Protein AF-A0A4Q2V105-F1 (afdb_monomer_lite)

pLDDT: mean 88.41, std 9.51, range [54.97, 97.44]

InterPro domains:
  IPR060487 Spore killer, N-terminal domain [PF27653] (68-116)

Radius of gyration: 42.24 Å; chains: 1; bounding box: 83×32×121 Å

Foldseek 3Di:
DVVVVVVVVVVVVVVVVVVVVVVVVVVVVVVVVVVVVVVVVVVVVVVVVVVVVVVVVVVVCVVPPDDDPVRVVVCCCPVPVVPDDDDPCVPPPPDDDPCPPPDDDPDDDPPPVVDPD

Organism: NCBI:txid451672

Secondary structure (DSSP, 8-state):
-HHHHHHHHHHHHHHHHHHHHHHHHHHHHHHHHHHHHHHHHHHHHHHHHHHHHHHHHHHHHHHTPPPPHHHHHHHIIIIIITT-PPPPGGGS--S----TT----SSPPP-GGG---

Sequence (117 aa):
MSDHLREIERLQRENEELRREKEEAKAREEAERREKEEAKAREEAERREKEEAKAREEAERRKNQRTTLEEYLYNCHFHLYKKLALADKSKSSTGFTKVEGKYYPKWLRPWTSFTNT

Structure (mmCIF, N/CA/C/O backbone):
data_AF-A0A4Q2V105-F1
#
_entry.id   AF-A0A4Q2V105-F1
#
loop_
_atom_site.group_PDB
_atom_site.id
_atom_site.type_symbol
_atom_site.label_atom_id
_atom_site.label_alt_id
_atom_site.label_comp_id
_atom_site.label_asym_id
_atom_site.label_entity_id
_atom_site.label_seq_id
_atom_site.pdbx_PDB_ins_code
_atom_site.Cartn_x
_atom_site.Cartn_y
_atom_site.Cartn_z
_atom_site.occupancy
_atom_site.B_iso_or_equiv
_atom_site.auth_seq_id
_atom_site.auth_comp_id
_atom_site.auth_asym_id
_atom_site.auth_atom_id
_atom_site.pdbx_PDB_model_num
ATOM 1 N N . MET A 1 1 ? -32.489 5.633 70.733 1.00 58.81 1 MET A N 1
ATOM 2 C CA . MET A 1 1 ? -31.112 5.959 70.286 1.00 58.81 1 MET A CA 1
ATOM 3 C C . MET A 1 1 ? -30.410 4.763 69.645 1.00 58.81 1 MET A C 1
ATOM 5 O O . MET A 1 1 ? -29.865 4.941 68.568 1.00 58.81 1 MET A O 1
ATOM 9 N N . SER A 1 2 ? -30.479 3.554 70.220 1.00 77.06 2 SER A N 1
ATOM 10 C CA . SER A 1 2 ? -29.832 2.359 69.642 1.00 77.06 2 SER A CA 1
ATOM 11 C C . SER A 1 2 ? -30.388 1.883 68.291 1.00 77.06 2 SER A C 1
ATOM 13 O O . SER A 1 2 ? -29.612 1.400 67.475 1.00 77.06 2 SER A O 1
ATOM 15 N N . ASP A 1 3 ? -31.686 2.041 68.011 1.00 83.50 3 ASP A N 1
ATOM 16 C CA . ASP A 1 3 ? -32.271 1.532 66.755 1.00 83.50 3 ASP A CA 1
ATOM 17 C C . ASP A 1 3 ? -31.876 2.359 65.524 1.00 83.50 3 ASP A C 1
ATOM 19 O O . ASP A 1 3 ? -31.621 1.804 64.460 1.00 83.50 3 ASP A O 1
ATOM 23 N N . HIS A 1 4 ? -31.714 3.676 65.676 1.00 84.75 4 HIS A N 1
ATOM 24 C CA . HIS A 1 4 ? -31.253 4.541 64.586 1.00 84.75 4 HIS A CA 1
ATOM 25 C C . HIS A 1 4 ? -29.801 4.264 64.188 1.00 84.75 4 HIS A C 1
ATOM 27 O O . HIS A 1 4 ? -29.469 4.347 63.012 1.00 84.75 4 HIS A O 1
ATOM 33 N N . LEU A 1 5 ? -28.942 3.891 65.143 1.00 88.62 5 LEU A N 1
ATOM 34 C CA . LEU A 1 5 ? -27.562 3.501 64.846 1.00 88.62 5 LEU A CA 1
ATOM 35 C C . LEU A 1 5 ? -27.502 2.192 64.046 1.00 88.62 5 LEU A C 1
ATOM 37 O O . LEU A 1 5 ? -26.725 2.101 63.101 1.00 88.62 5 LEU A O 1
ATOM 41 N N . ARG A 1 6 ? -28.362 1.214 64.367 1.00 88.69 6 ARG A N 1
ATOM 42 C CA . ARG A 1 6 ? -28.471 -0.037 63.595 1.00 88.69 6 ARG A CA 1
ATOM 43 C C . ARG A 1 6 ? -28.999 0.201 62.183 1.00 88.69 6 ARG A C 1
ATOM 45 O O . ARG A 1 6 ? -28.521 -0.423 61.243 1.00 88.69 6 ARG A O 1
ATOM 52 N N . GLU A 1 7 ? -29.958 1.112 62.033 1.00 91.06 7 GLU A N 1
ATOM 53 C CA . GLU A 1 7 ? -30.496 1.477 60.721 1.00 91.06 7 GLU A CA 1
ATOM 54 C C . GLU A 1 7 ? -29.436 2.158 59.844 1.00 91.06 7 GLU A C 1
ATOM 56 O O . GLU A 1 7 ? -29.297 1.822 58.671 1.00 91.06 7 GLU A O 1
ATOM 61 N N . ILE A 1 8 ? -28.633 3.060 60.420 1.00 92.62 8 ILE A N 1
ATOM 62 C CA . ILE A 1 8 ? -27.515 3.708 59.718 1.00 92.62 8 ILE A CA 1
ATOM 63 C C . ILE A 1 8 ? -26.480 2.670 59.270 1.00 92.62 8 ILE A C 1
ATOM 65 O O . ILE A 1 8 ? -26.051 2.704 58.119 1.00 92.62 8 ILE A O 1
ATOM 69 N N . GLU A 1 9 ? -26.114 1.724 60.137 1.00 91.81 9 GLU A N 1
ATOM 70 C CA . GLU A 1 9 ? -25.160 0.665 59.790 1.00 91.81 9 GLU A CA 1
ATOM 71 C C . GLU A 1 9 ? -25.696 -0.247 58.671 1.00 91.81 9 GLU A C 1
ATOM 73 O O . GLU A 1 9 ? -24.952 -0.607 57.756 1.00 91.81 9 GLU A O 1
ATOM 78 N N . ARG A 1 10 ? -27.000 -0.569 58.686 1.00 92.88 10 ARG A N 1
ATOM 79 C CA . ARG A 1 10 ? -27.647 -1.330 57.603 1.00 92.88 10 ARG A CA 1
ATOM 80 C C . ARG A 1 10 ? -27.569 -0.579 56.275 1.00 92.88 10 ARG A C 1
ATOM 82 O O . ARG A 1 10 ? -27.128 -1.148 55.281 1.00 92.88 10 ARG A O 1
ATOM 89 N N . LEU A 1 11 ? -27.939 0.702 56.275 1.00 94.12 11 LEU A N 1
ATOM 90 C CA . LEU A 1 11 ? -27.923 1.550 55.079 1.00 94.12 11 LEU A CA 1
ATOM 91 C C . LEU A 1 11 ? -26.508 1.770 54.527 1.00 94.12 11 LEU A C 1
ATOM 93 O O . LEU A 1 11 ? -26.340 1.920 53.315 1.00 94.12 11 LEU A O 1
ATOM 97 N N . GLN A 1 12 ? -25.490 1.790 55.392 1.00 93.69 12 GLN A N 1
ATOM 98 C CA . GLN A 1 12 ? -24.088 1.874 54.980 1.00 93.69 12 GLN A CA 1
ATOM 99 C C . GLN A 1 12 ? -23.625 0.601 54.270 1.00 93.69 12 GLN A C 1
ATOM 101 O O . GLN A 1 12 ? -23.010 0.708 53.209 1.00 93.69 12 GLN A O 1
ATOM 106 N N . ARG A 1 13 ? -23.962 -0.585 54.798 1.00 93.31 13 ARG A N 1
ATOM 107 C CA . ARG A 1 13 ? -23.638 -1.863 54.139 1.00 93.31 13 ARG A CA 1
ATOM 108 C C . ARG A 1 13 ? -24.331 -1.990 52.786 1.00 93.31 13 ARG A C 1
ATOM 110 O O . ARG A 1 13 ? -23.678 -2.311 51.802 1.00 93.31 13 ARG A O 1
ATOM 117 N N . GLU A 1 14 ? -25.612 -1.641 52.723 1.00 94.56 14 GLU A N 1
ATOM 118 C CA . GLU A 1 14 ? -26.396 -1.675 51.483 1.00 94.56 14 GLU A CA 1
ATOM 119 C C . GLU A 1 14 ? -25.842 -0.693 50.430 1.00 94.56 14 GLU A C 1
ATOM 121 O O . GLU A 1 14 ? -25.744 -1.022 49.249 1.00 94.56 14 GLU A O 1
ATOM 126 N N . ASN A 1 15 ? -25.383 0.496 50.848 1.00 95.00 15 ASN A N 1
ATOM 127 C CA . ASN A 1 15 ? -24.689 1.424 49.948 1.00 95.00 15 ASN A CA 1
ATOM 128 C C . ASN A 1 15 ? -23.349 0.879 49.448 1.00 95.00 15 ASN A C 1
ATOM 130 O O . ASN A 1 15 ? -22.993 1.112 48.294 1.00 95.00 15 ASN A O 1
ATOM 134 N N . GLU A 1 16 ? -22.580 0.207 50.304 1.00 95.44 16 GLU A N 1
ATOM 135 C CA . GLU A 1 16 ? -21.289 -0.358 49.916 1.00 95.44 16 GLU A CA 1
ATOM 136 C C . GLU A 1 16 ? -21.462 -1.511 48.919 1.00 95.44 16 GLU A C 1
ATOM 138 O O . GLU A 1 16 ? -20.763 -1.543 47.905 1.00 95.44 16 GLU A O 1
ATOM 143 N N . GLU A 1 17 ? -22.443 -2.389 49.138 1.00 94.75 17 GLU A N 1
ATOM 144 C CA . GLU A 1 17 ? -22.814 -3.454 48.198 1.00 94.75 17 GLU A CA 1
ATOM 145 C C . GLU A 1 17 ? -23.260 -2.878 46.849 1.00 94.75 17 GLU A C 1
ATOM 147 O O . GLU A 1 17 ? -22.685 -3.219 45.814 1.00 94.75 17 GLU A O 1
ATOM 152 N N . LEU A 1 18 ? -24.173 -1.900 46.851 1.00 95.44 18 LEU A N 1
ATOM 153 C CA . LEU A 1 18 ? -24.610 -1.208 45.631 1.00 95.44 18 LEU A CA 1
ATOM 154 C C . LEU A 1 18 ? -23.460 -0.518 44.886 1.00 95.44 18 LEU A C 1
ATOM 156 O O . LEU A 1 18 ? -23.479 -0.413 43.655 1.00 95.44 18 LEU A O 1
ATOM 160 N N . ARG A 1 19 ? -22.460 0.001 45.607 1.00 95.31 19 ARG A N 1
ATOM 161 C CA . ARG A 1 19 ? -21.269 0.598 44.988 1.00 95.31 19 ARG A CA 1
ATOM 162 C C . ARG A 1 19 ? -20.384 -0.457 44.341 1.00 95.31 19 ARG A C 1
ATOM 164 O O . ARG A 1 19 ? -19.951 -0.226 43.214 1.00 95.31 19 ARG A O 1
ATOM 171 N N . ARG A 1 20 ? -20.160 -1.594 45.005 1.00 95.12 20 ARG A N 1
ATOM 172 C CA . ARG A 1 20 ? -19.381 -2.707 44.445 1.00 95.12 20 ARG A CA 1
ATOM 173 C C . ARG A 1 20 ? -20.043 -3.279 43.198 1.00 95.12 20 ARG A C 1
ATOM 175 O O . ARG A 1 20 ? -19.378 -3.402 42.177 1.00 95.12 20 ARG A O 1
ATOM 182 N N . GLU A 1 21 ? -21.354 -3.510 43.228 1.00 95.31 21 GLU A N 1
ATOM 183 C CA . GLU A 1 21 ? -22.095 -3.985 42.051 1.00 95.31 21 GLU A CA 1
ATOM 184 C C . GLU A 1 21 ? -21.998 -3.005 40.874 1.00 95.31 21 GLU A C 1
ATOM 186 O O . GLU A 1 21 ? -21.779 -3.411 39.732 1.00 95.31 21 GLU A O 1
ATOM 191 N N . LYS A 1 22 ? -22.099 -1.694 41.136 1.00 95.75 22 LYS A N 1
ATOM 192 C CA . LYS A 1 22 ? -21.929 -0.668 40.095 1.00 95.75 22 LYS A CA 1
ATOM 193 C C . LYS A 1 22 ? -20.510 -0.617 39.537 1.00 95.75 22 LYS A C 1
ATOM 195 O O . LYS A 1 22 ? -20.350 -0.368 38.344 1.00 95.75 22 LYS A O 1
ATOM 200 N N . GLU A 1 23 ? -19.490 -0.790 40.372 1.00 95.94 23 GLU A N 1
ATOM 201 C CA . GLU A 1 23 ? -18.096 -0.832 39.922 1.00 95.94 23 GLU A CA 1
ATOM 202 C C . GLU A 1 23 ? -17.816 -2.086 39.091 1.00 95.94 23 GLU A C 1
ATOM 204 O O . GLU A 1 23 ? -17.232 -1.974 38.013 1.00 95.94 23 GLU A O 1
ATOM 209 N N . GLU A 1 24 ? -18.313 -3.252 39.508 1.00 95.50 24 GLU A N 1
ATOM 210 C CA . GLU A 1 24 ? -18.203 -4.488 38.729 1.00 95.50 24 GLU A CA 1
ATOM 211 C C . GLU A 1 24 ? -18.942 -4.398 37.391 1.00 95.50 24 GLU A C 1
ATOM 213 O O . GLU A 1 24 ? -18.401 -4.801 36.360 1.00 95.50 24 GLU A O 1
ATOM 218 N N . ALA A 1 25 ? -20.153 -3.833 37.375 1.00 95.50 25 ALA A N 1
ATOM 219 C CA . ALA A 1 25 ? -20.911 -3.631 36.143 1.00 95.50 25 ALA A CA 1
ATOM 220 C C . ALA A 1 25 ? -20.162 -2.714 35.162 1.00 95.50 25 ALA A C 1
ATOM 222 O O . ALA A 1 25 ? -20.035 -3.046 33.984 1.00 95.50 25 ALA A O 1
ATOM 223 N N . LYS A 1 26 ? -19.594 -1.604 35.653 1.00 96.31 26 LYS A N 1
ATOM 224 C CA . LYS A 1 26 ? -18.777 -0.695 34.834 1.00 96.31 26 LYS A CA 1
ATOM 225 C C . LYS A 1 26 ? -17.504 -1.357 34.322 1.00 96.31 26 LYS A C 1
ATOM 227 O O . LYS A 1 26 ? -17.153 -1.169 33.161 1.00 96.31 26 LYS A O 1
ATOM 232 N N . ALA A 1 27 ? -16.822 -2.137 35.159 1.00 96.06 27 ALA A N 1
ATOM 233 C CA . ALA A 1 27 ? -15.615 -2.852 34.757 1.00 96.06 27 ALA A CA 1
ATOM 234 C C . ALA A 1 27 ? -15.908 -3.876 33.649 1.00 96.06 27 ALA A C 1
ATOM 236 O O . ALA A 1 27 ? -15.136 -3.992 32.697 1.00 96.06 27 ALA A O 1
ATOM 237 N N . ARG A 1 28 ? -17.047 -4.579 33.733 1.00 95.69 28 ARG A N 1
ATOM 238 C CA . ARG A 1 28 ? -17.508 -5.503 32.685 1.00 95.69 28 ARG A CA 1
ATOM 239 C C . ARG A 1 28 ? -17.838 -4.775 31.383 1.00 95.69 28 ARG A C 1
ATOM 241 O O . ARG A 1 28 ? -17.384 -5.209 30.330 1.00 95.69 28 ARG A O 1
ATOM 248 N N . GLU A 1 29 ? -18.568 -3.664 31.454 1.00 96.69 29 GLU A N 1
ATOM 249 C CA . GLU A 1 29 ? -18.906 -2.857 30.274 1.00 96.69 29 GLU A CA 1
ATOM 250 C C . GLU A 1 29 ? -17.648 -2.298 29.590 1.00 96.69 29 GLU A C 1
ATOM 252 O O . GLU A 1 29 ? -17.526 -2.323 28.365 1.00 96.69 29 GLU A O 1
ATOM 257 N N . GLU A 1 30 ? -16.672 -1.830 30.372 1.00 96.56 30 GLU A N 1
ATOM 258 C CA . GLU A 1 30 ? -15.414 -1.327 29.825 1.00 96.56 30 GLU A CA 1
ATOM 259 C C . GLU A 1 30 ? -14.581 -2.442 29.181 1.00 96.56 30 GLU A C 1
ATOM 261 O O . GLU A 1 30 ? -14.017 -2.230 28.104 1.00 96.56 30 GLU A O 1
ATOM 266 N N . ALA A 1 31 ? -14.526 -3.627 29.795 1.00 95.94 31 ALA A N 1
ATOM 267 C CA . ALA A 1 31 ? -13.856 -4.788 29.217 1.00 95.94 31 ALA A CA 1
ATOM 268 C C . ALA A 1 31 ? -14.497 -5.202 27.883 1.00 95.94 31 ALA A C 1
ATOM 270 O O . ALA A 1 31 ? -13.787 -5.368 26.892 1.00 95.94 31 ALA A O 1
ATOM 271 N N . GLU A 1 32 ? -15.829 -5.271 27.824 1.00 96.81 32 GLU A N 1
ATOM 272 C CA . GLU A 1 32 ? -16.563 -5.597 26.596 1.00 96.81 32 GLU A CA 1
ATOM 273 C C . GLU A 1 32 ? -16.337 -4.542 25.502 1.00 96.81 32 GLU A C 1
ATOM 275 O O . GLU A 1 32 ? -16.161 -4.871 24.325 1.00 96.81 32 GLU A O 1
ATOM 280 N N . ARG A 1 33 ? -16.298 -3.255 25.872 1.00 96.81 33 ARG A N 1
ATOM 281 C CA . ARG A 1 33 ? -16.001 -2.177 24.921 1.00 96.81 33 ARG A CA 1
ATOM 282 C C . ARG A 1 33 ? -14.592 -2.310 24.348 1.00 96.81 33 ARG A C 1
ATOM 284 O O . ARG A 1 33 ? -14.432 -2.178 23.136 1.00 96.81 33 ARG A O 1
ATOM 291 N N . ARG A 1 34 ? -13.596 -2.596 25.191 1.00 96.25 34 ARG A N 1
ATOM 292 C CA . ARG A 1 34 ? -12.206 -2.805 24.755 1.00 96.25 34 ARG A CA 1
ATOM 293 C C . ARG A 1 34 ? -12.086 -4.004 23.819 1.00 96.25 34 ARG A C 1
ATOM 295 O O . ARG A 1 34 ? -11.436 -3.891 22.787 1.00 96.25 34 ARG A O 1
ATOM 302 N N . GLU A 1 35 ? -12.758 -5.110 24.129 1.00 96.75 35 GLU A N 1
ATOM 303 C CA . GLU A 1 35 ? -12.761 -6.300 23.273 1.00 96.75 35 GLU A CA 1
ATOM 304 C C . GLU A 1 35 ? -13.389 -6.008 21.900 1.00 96.75 35 GLU A C 1
ATOM 306 O O . GLU A 1 35 ? -12.833 -6.365 20.861 1.00 96.75 35 GLU A O 1
ATOM 311 N N . LYS A 1 36 ? -14.508 -5.270 21.870 1.00 97.19 36 LYS A N 1
ATOM 312 C CA . LYS A 1 36 ? -15.146 -4.828 20.620 1.00 97.19 36 LYS A CA 1
ATOM 313 C C . LYS A 1 36 ? -14.262 -3.887 19.803 1.00 97.19 36 LYS A C 1
ATOM 315 O O . LYS A 1 36 ? -14.248 -3.983 18.576 1.00 97.19 36 LYS A O 1
ATOM 320 N N . GLU A 1 37 ? -13.562 -2.960 20.450 1.00 97.06 37 GLU A N 1
ATOM 321 C CA . GLU A 1 37 ? -12.621 -2.061 19.775 1.00 97.06 37 GLU A CA 1
ATOM 322 C C . GLU A 1 37 ? -11.427 -2.827 19.201 1.00 97.06 37 GLU A C 1
ATOM 324 O O . GLU A 1 37 ? -11.063 -2.602 18.046 1.00 97.06 37 GLU A O 1
ATOM 329 N N . GLU A 1 38 ? -10.870 -3.780 19.949 1.00 96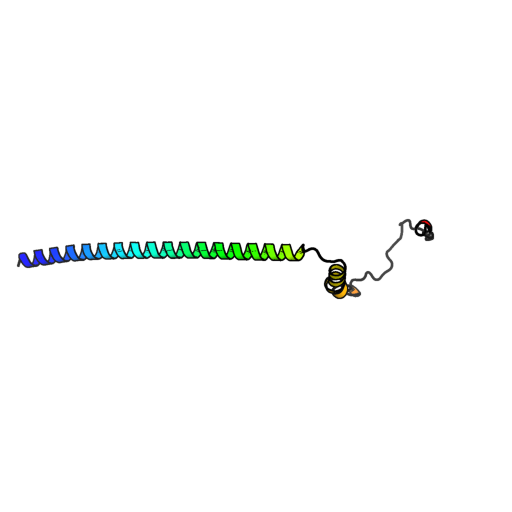.81 38 GLU A N 1
ATOM 330 C CA . GLU A 1 38 ? -9.768 -4.615 19.473 1.00 96.81 38 GLU A CA 1
ATOM 331 C C . GLU A 1 38 ? -10.195 -5.496 18.290 1.00 96.81 38 GLU A C 1
ATOM 333 O O . GLU A 1 38 ? -9.482 -5.573 17.287 1.00 96.81 38 GLU A O 1
ATOM 338 N N . ALA A 1 39 ? -11.380 -6.108 18.360 1.00 97.19 39 ALA A N 1
ATOM 339 C CA . ALA A 1 39 ? -11.931 -6.901 17.264 1.00 97.19 39 ALA A CA 1
ATOM 340 C C . ALA A 1 39 ? -12.107 -6.063 15.987 1.00 97.19 39 ALA A C 1
ATOM 342 O O . ALA A 1 39 ? -11.677 -6.480 14.911 1.00 97.19 39 ALA A O 1
ATOM 343 N N . LYS A 1 40 ? -12.658 -4.847 16.107 1.00 97.44 40 LYS A N 1
ATOM 344 C CA . LYS A 1 40 ? -12.796 -3.918 14.973 1.00 97.44 40 LYS A CA 1
ATOM 345 C C . LYS A 1 40 ? -11.448 -3.495 14.401 1.00 97.44 40 LYS A C 1
ATOM 347 O O . LYS A 1 40 ? -11.295 -3.447 13.183 1.00 97.44 40 LYS A O 1
ATOM 352 N N . ALA A 1 41 ? -10.470 -3.201 15.257 1.00 97.31 41 ALA A N 1
ATOM 353 C CA . ALA A 1 41 ? -9.133 -2.820 14.815 1.00 97.31 41 ALA A CA 1
ATOM 354 C C . ALA A 1 41 ? -8.445 -3.957 14.041 1.00 97.31 41 ALA A C 1
ATOM 356 O O . ALA A 1 41 ? -7.811 -3.709 13.015 1.00 97.31 41 ALA A O 1
ATOM 357 N N . ARG A 1 42 ? -8.611 -5.208 14.493 1.00 97.00 42 ARG A N 1
ATOM 358 C CA . ARG A 1 42 ? -8.107 -6.399 13.792 1.00 97.00 42 ARG A CA 1
ATOM 359 C C . ARG A 1 42 ? -8.787 -6.594 12.437 1.00 97.00 42 ARG A C 1
ATOM 361 O O . ARG A 1 42 ? -8.090 -6.801 11.448 1.00 97.00 42 ARG A O 1
ATOM 368 N N . GLU A 1 43 ? -10.111 -6.473 12.375 1.00 97.44 43 GLU A N 1
ATOM 369 C CA . GLU A 1 43 ? -10.866 -6.587 11.119 1.00 97.44 43 GLU A CA 1
ATOM 370 C C . GLU A 1 43 ? -10.456 -5.503 10.110 1.00 97.44 43 GLU A C 1
ATOM 372 O O . GLU A 1 43 ? -10.256 -5.778 8.925 1.00 97.44 43 GLU A O 1
ATOM 377 N N . GLU A 1 44 ? -10.277 -4.263 10.570 1.00 97.25 44 GLU A N 1
ATOM 378 C CA . GLU A 1 44 ? -9.838 -3.173 9.704 1.00 97.25 44 GLU A CA 1
ATOM 379 C C . GLU A 1 44 ? -8.408 -3.388 9.191 1.00 97.25 44 GLU A C 1
ATOM 381 O O . GLU A 1 44 ? -8.142 -3.148 8.010 1.00 97.25 44 GLU A O 1
ATOM 386 N N . ALA A 1 45 ? -7.498 -3.865 10.045 1.00 97.00 45 ALA A N 1
ATOM 387 C CA . ALA A 1 45 ? -6.137 -4.204 9.642 1.00 97.00 45 ALA A CA 1
ATOM 388 C C . ALA A 1 45 ? -6.121 -5.314 8.578 1.00 97.00 45 ALA A C 1
ATOM 390 O O . ALA A 1 45 ? -5.471 -5.156 7.545 1.00 97.00 45 ALA A O 1
ATOM 391 N N . GLU A 1 46 ? -6.899 -6.382 8.774 1.00 97.25 46 GLU A N 1
ATOM 392 C CA . GLU A 1 46 ? -7.017 -7.477 7.805 1.00 97.25 46 GLU A CA 1
ATOM 393 C C . GLU A 1 46 ? -7.607 -6.995 6.472 1.00 97.25 46 GLU A C 1
ATOM 395 O O . GLU A 1 46 ? -7.135 -7.372 5.396 1.00 97.25 46 GLU A O 1
ATOM 400 N N . ARG A 1 47 ? -8.622 -6.122 6.512 1.00 97.44 47 ARG A N 1
ATOM 401 C CA . ARG A 1 47 ? -9.202 -5.542 5.294 1.00 97.44 47 ARG A CA 1
ATOM 402 C C . ARG A 1 47 ? -8.170 -4.727 4.520 1.00 97.44 47 ARG A C 1
ATOM 404 O O . ARG A 1 47 ? -8.065 -4.893 3.306 1.00 97.44 47 ARG A O 1
ATOM 411 N N . ARG A 1 48 ? -7.393 -3.888 5.211 1.00 96.75 48 ARG A N 1
ATOM 412 C CA . ARG A 1 48 ? -6.325 -3.088 4.591 1.00 96.75 48 ARG A CA 1
ATOM 413 C C . ARG A 1 48 ? -5.254 -3.976 3.959 1.00 96.75 48 ARG A C 1
ATOM 415 O O . ARG A 1 48 ? -4.851 -3.715 2.830 1.00 96.75 48 ARG A O 1
ATOM 422 N N . GLU A 1 49 ? -4.842 -5.043 4.641 1.00 97.19 49 GLU A N 1
ATOM 423 C CA . GLU A 1 49 ? -3.862 -5.993 4.105 1.00 97.19 49 GLU A CA 1
ATOM 424 C C . GLU A 1 49 ? -4.383 -6.692 2.839 1.00 97.19 49 GLU A C 1
ATOM 426 O O . GLU A 1 49 ? -3.679 -6.765 1.831 1.00 97.19 49 GLU A O 1
ATOM 431 N N . LYS A 1 50 ? -5.647 -7.138 2.841 1.00 97.31 50 LYS A N 1
ATOM 432 C CA . LYS A 1 50 ? -6.284 -7.743 1.659 1.00 97.31 50 LYS A CA 1
ATOM 433 C C . LYS A 1 50 ? -6.394 -6.770 0.490 1.00 97.31 50 LYS A C 1
ATOM 435 O O . LYS A 1 50 ? -6.155 -7.159 -0.654 1.00 97.31 50 LYS A O 1
ATOM 440 N N . GLU A 1 51 ? -6.768 -5.521 0.753 1.00 97.06 51 GLU A N 1
ATOM 441 C CA . GLU A 1 51 ? -6.840 -4.480 -0.275 1.00 97.06 51 GLU A CA 1
ATOM 442 C C . GLU A 1 51 ? -5.461 -4.193 -0.877 1.00 97.06 51 GLU A C 1
ATOM 444 O O . GLU A 1 51 ? -5.331 -4.138 -2.102 1.00 97.06 51 GLU A O 1
ATOM 449 N N . GLU A 1 52 ? -4.422 -4.085 -0.046 1.00 96.69 52 GLU A N 1
ATOM 450 C CA . GLU A 1 52 ? -3.054 -3.876 -0.518 1.00 96.69 52 GLU A CA 1
ATOM 451 C C . GLU A 1 52 ? -2.547 -5.071 -1.337 1.00 96.69 52 GLU A C 1
ATOM 453 O O . GLU A 1 52 ? -1.991 -4.887 -2.424 1.00 96.69 52 GLU A O 1
ATOM 458 N N . ALA A 1 53 ? -2.778 -6.298 -0.863 1.00 96.31 53 ALA A N 1
ATOM 459 C CA . ALA A 1 53 ? -2.407 -7.513 -1.580 1.00 96.31 53 ALA A CA 1
ATOM 460 C C . ALA A 1 53 ? -3.083 -7.579 -2.957 1.00 96.31 53 ALA A C 1
ATOM 462 O O . ALA A 1 53 ? -2.415 -7.813 -3.966 1.00 96.31 53 ALA A O 1
ATOM 463 N N . LYS A 1 54 ? -4.386 -7.280 -3.022 1.00 96.31 54 LYS A N 1
ATOM 464 C CA . LYS A 1 54 ? -5.148 -7.251 -4.275 1.00 96.31 54 LYS A CA 1
ATOM 465 C C . LYS A 1 54 ? -4.654 -6.159 -5.226 1.00 96.31 54 LYS A C 1
ATOM 467 O O . LYS A 1 54 ? -4.538 -6.398 -6.426 1.00 96.31 54 LYS A O 1
ATOM 472 N N . ALA A 1 55 ? -4.327 -4.975 -4.707 1.00 96.00 55 ALA A N 1
ATOM 473 C CA . ALA A 1 55 ? -3.769 -3.890 -5.510 1.00 96.00 55 ALA A CA 1
ATOM 474 C C . ALA A 1 55 ? -2.395 -4.262 -6.095 1.00 96.00 55 ALA A C 1
ATOM 476 O O . ALA A 1 55 ? -2.128 -3.994 -7.270 1.00 96.00 55 ALA A O 1
ATOM 477 N N . ARG A 1 56 ? -1.535 -4.919 -5.304 1.00 94.50 56 ARG A N 1
ATOM 478 C CA . ARG A 1 56 ? -0.235 -5.433 -5.767 1.00 94.50 56 ARG A CA 1
ATOM 479 C C . ARG A 1 56 ? -0.403 -6.510 -6.836 1.00 94.50 56 ARG A C 1
ATOM 481 O O . ARG A 1 56 ? 0.254 -6.435 -7.872 1.00 94.50 56 ARG A O 1
ATOM 488 N N . GLU A 1 57 ? -1.298 -7.469 -6.616 1.00 94.75 57 GLU A N 1
ATOM 489 C CA . GLU A 1 57 ? -1.597 -8.527 -7.584 1.00 94.75 57 GLU A CA 1
ATOM 490 C C . GLU A 1 57 ? -2.112 -7.944 -8.906 1.00 94.75 57 GLU A C 1
ATOM 492 O O . GLU A 1 57 ? -1.644 -8.316 -9.982 1.00 94.75 57 GLU A O 1
ATOM 497 N N . GLU A 1 58 ? -3.033 -6.980 -8.849 1.00 93.81 58 GLU A N 1
ATOM 498 C CA . GLU A 1 58 ? -3.555 -6.335 -10.050 1.00 93.81 58 GLU A CA 1
ATOM 499 C C . GLU A 1 58 ? -2.470 -5.551 -10.800 1.00 93.81 58 GLU A C 1
ATOM 501 O O . GLU A 1 58 ? -2.408 -5.612 -12.032 1.00 93.81 58 GLU A O 1
ATOM 506 N N . ALA A 1 59 ? -1.592 -4.850 -10.080 1.00 91.75 59 ALA A N 1
ATOM 507 C CA . ALA A 1 59 ? -0.465 -4.148 -10.680 1.00 91.75 59 ALA A CA 1
ATOM 508 C C . ALA A 1 59 ? 0.490 -5.117 -11.398 1.00 91.75 59 ALA A C 1
ATOM 510 O O . ALA A 1 59 ? 0.876 -4.859 -12.540 1.00 91.75 59 ALA A O 1
ATOM 511 N N . GLU A 1 60 ? 0.828 -6.248 -10.777 1.00 90.62 60 GLU A N 1
ATOM 512 C CA . GLU A 1 60 ? 1.663 -7.283 -11.399 1.00 90.62 60 GLU A CA 1
ATOM 513 C C . GLU A 1 60 ? 0.973 -7.942 -12.597 1.00 90.62 60 GLU A C 1
ATOM 515 O O . GLU A 1 60 ? 1.596 -8.143 -13.643 1.00 90.62 60 GLU A O 1
ATOM 520 N N . ARG A 1 61 ? -0.335 -8.203 -12.505 1.00 90.00 61 ARG A N 1
ATOM 521 C CA . ARG A 1 61 ? -1.118 -8.731 -13.627 1.00 90.00 61 ARG A CA 1
ATOM 522 C C . ARG A 1 61 ? -1.111 -7.777 -14.818 1.00 90.00 61 ARG A C 1
ATOM 524 O O . ARG A 1 61 ? -0.955 -8.231 -15.946 1.00 90.00 61 ARG A O 1
ATOM 531 N N . ARG A 1 62 ? -1.258 -6.468 -14.583 1.00 84.00 62 ARG A N 1
ATOM 532 C CA . ARG A 1 62 ? -1.204 -5.446 -15.643 1.00 84.00 62 ARG A CA 1
ATOM 533 C C . ARG A 1 62 ? 0.182 -5.358 -16.281 1.00 84.00 62 ARG A C 1
ATOM 535 O O . ARG A 1 62 ? 0.269 -5.258 -17.499 1.00 84.00 62 ARG A O 1
ATOM 542 N N . LYS A 1 63 ? 1.261 -5.434 -15.492 1.00 81.50 63 LYS A N 1
ATOM 543 C CA . LYS A 1 63 ? 2.637 -5.444 -16.025 1.00 81.50 63 LYS A CA 1
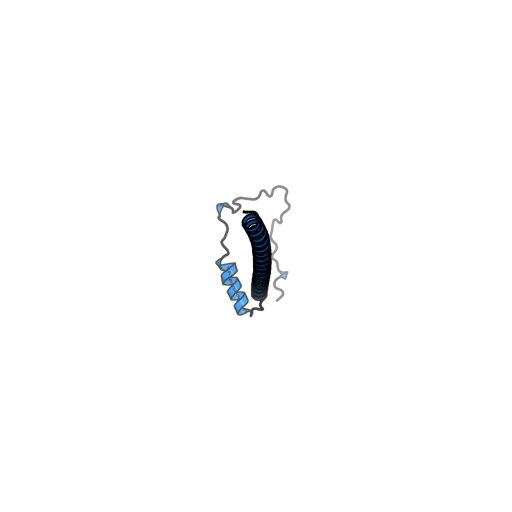ATOM 544 C C . LYS A 1 63 ? 2.907 -6.652 -16.922 1.00 81.50 63 LYS A C 1
ATOM 546 O O . LYS A 1 63 ? 3.575 -6.509 -17.939 1.00 81.50 63 LYS A O 1
ATOM 551 N N . ASN A 1 64 ? 2.383 -7.817 -16.547 1.00 83.25 64 ASN A N 1
ATOM 552 C CA . ASN A 1 64 ? 2.593 -9.079 -17.261 1.00 83.25 64 ASN A CA 1
ATOM 553 C C . ASN A 1 64 ? 1.468 -9.410 -18.255 1.00 83.25 64 ASN A C 1
ATOM 555 O O . ASN A 1 64 ? 1.394 -10.529 -18.768 1.00 83.25 64 ASN A O 1
ATOM 559 N N .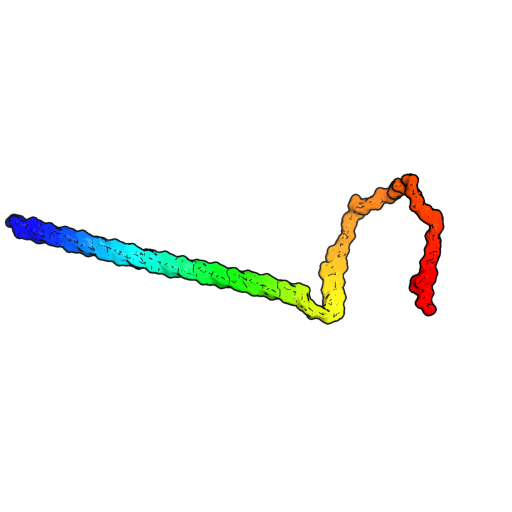 GLN A 1 65 ? 0.571 -8.461 -18.524 1.00 83.75 65 GLN A N 1
ATOM 560 C CA . GLN A 1 65 ? -0.515 -8.660 -19.468 1.00 83.75 65 GLN A CA 1
ATOM 561 C C . GLN A 1 65 ? 0.054 -8.857 -20.876 1.00 83.75 65 GLN A C 1
ATOM 563 O O . GLN A 1 65 ? 0.938 -8.126 -21.325 1.00 83.75 65 GLN A O 1
ATOM 568 N N . ARG A 1 66 ? -0.469 -9.858 -21.590 1.00 87.12 66 ARG A N 1
ATOM 569 C CA . ARG A 1 66 ? -0.105 -10.089 -22.989 1.00 87.12 66 ARG A CA 1
ATOM 570 C C . ARG A 1 66 ? -0.513 -8.872 -23.812 1.00 87.12 66 ARG A C 1
ATOM 572 O O . ARG A 1 66 ? -1.675 -8.479 -23.787 1.00 87.12 66 ARG A O 1
ATOM 579 N N . THR A 1 67 ? 0.448 -8.313 -24.532 1.00 88.06 67 THR A N 1
ATOM 580 C CA . THR A 1 67 ? 0.229 -7.247 -25.508 1.00 88.06 67 THR A CA 1
ATOM 581 C C . THR A 1 67 ? 0.190 -7.851 -26.902 1.00 88.06 67 THR A C 1
ATOM 583 O O . THR A 1 67 ? 0.859 -8.851 -27.185 1.00 88.06 67 THR A O 1
ATOM 586 N N . THR A 1 68 ? -0.602 -7.255 -27.784 1.00 92.25 68 THR A N 1
ATOM 587 C CA . THR A 1 68 ? -0.419 -7.461 -29.221 1.00 92.25 68 THR A CA 1
ATOM 588 C C . THR A 1 68 ? 0.918 -6.855 -29.658 1.00 92.25 68 THR A C 1
ATOM 590 O O . THR A 1 68 ? 1.495 -6.009 -28.968 1.00 92.25 68 THR A O 1
ATOM 593 N N . LEU A 1 69 ? 1.434 -7.270 -30.817 1.00 91.62 69 LEU A N 1
ATOM 594 C CA . LEU A 1 69 ? 2.690 -6.727 -31.344 1.00 91.62 69 LEU A CA 1
ATOM 595 C C . LEU A 1 69 ? 2.623 -5.200 -31.535 1.00 91.62 69 LEU A C 1
ATOM 597 O O . LEU A 1 69 ? 3.581 -4.496 -31.229 1.00 91.62 69 LEU A O 1
ATOM 601 N N . GLU A 1 70 ? 1.487 -4.688 -32.006 1.00 94.62 70 GLU A N 1
ATOM 602 C CA . GLU A 1 70 ? 1.270 -3.257 -32.236 1.00 94.62 70 GLU A CA 1
ATOM 603 C C . GLU A 1 70 ? 1.295 -2.461 -30.926 1.00 94.62 70 GLU A C 1
ATOM 605 O O . GLU A 1 70 ? 2.023 -1.472 -30.817 1.00 94.62 70 GLU A O 1
ATOM 610 N N . GLU A 1 71 ? 0.573 -2.926 -29.902 1.00 92.44 71 GLU A N 1
ATOM 611 C CA . GLU A 1 71 ? 0.577 -2.313 -28.568 1.00 92.44 71 GLU A CA 1
ATOM 612 C C . GLU A 1 71 ? 1.969 -2.348 -27.936 1.00 92.44 71 GLU A C 1
ATOM 614 O O . GLU A 1 71 ? 2.404 -1.364 -27.336 1.00 92.44 71 GLU A O 1
ATOM 619 N N . TYR A 1 72 ? 2.694 -3.459 -28.087 1.00 90.38 72 TYR A N 1
ATOM 620 C CA . TYR A 1 72 ? 4.066 -3.580 -27.605 1.00 90.38 72 TYR A CA 1
ATOM 621 C C . TYR A 1 72 ? 4.980 -2.530 -28.249 1.00 90.38 72 TYR A C 1
ATOM 623 O O . TYR A 1 72 ? 5.643 -1.770 -27.540 1.00 90.38 72 TYR A O 1
ATOM 631 N N . LEU A 1 73 ? 4.978 -2.433 -29.583 1.00 94.25 73 LEU A N 1
ATOM 632 C CA . LEU A 1 73 ? 5.803 -1.468 -30.316 1.00 94.25 73 LEU A CA 1
ATOM 633 C C . LEU A 1 73 ? 5.431 -0.019 -29.970 1.00 94.25 73 LEU A C 1
ATOM 635 O O . LEU A 1 73 ? 6.322 0.808 -29.753 1.00 94.25 73 LEU A O 1
ATOM 639 N N . TYR A 1 74 ? 4.133 0.279 -29.854 1.00 94.19 74 TYR A N 1
ATOM 640 C CA . TYR A 1 74 ? 3.643 1.585 -29.415 1.00 94.19 74 TYR A CA 1
ATOM 641 C C . TYR A 1 74 ? 4.159 1.939 -28.012 1.00 94.19 74 TYR A C 1
ATOM 643 O O . TYR A 1 74 ? 4.727 3.017 -27.803 1.00 94.19 74 TYR A O 1
ATOM 651 N N . ASN A 1 75 ? 4.038 1.008 -27.062 1.00 91.12 75 ASN A N 1
ATOM 652 C CA . ASN A 1 75 ? 4.509 1.187 -25.692 1.00 91.12 75 ASN A CA 1
ATOM 653 C C . ASN A 1 75 ? 6.030 1.369 -25.631 1.00 91.12 75 ASN A C 1
ATOM 655 O O . ASN A 1 75 ? 6.507 2.250 -24.914 1.00 91.12 75 ASN A O 1
ATOM 659 N N . CYS A 1 76 ? 6.805 0.608 -26.407 1.00 90.69 76 CYS A N 1
ATOM 660 C CA . CYS A 1 76 ? 8.253 0.786 -26.511 1.00 90.69 76 CYS A CA 1
ATOM 661 C C . CYS A 1 76 ? 8.617 2.175 -27.044 1.00 90.69 76 CYS A C 1
ATOM 663 O O . CYS A 1 76 ? 9.481 2.849 -26.479 1.00 90.69 76 CYS A O 1
ATOM 665 N N . HIS A 1 77 ? 7.943 2.643 -28.094 1.00 93.75 77 HIS A N 1
ATOM 666 C CA . HIS A 1 77 ? 8.190 3.978 -28.626 1.00 93.75 77 HIS A CA 1
ATOM 667 C C . HIS A 1 77 ? 7.890 5.067 -27.581 1.00 93.75 77 HIS A C 1
ATOM 669 O O . HIS A 1 77 ? 8.698 5.973 -27.367 1.00 93.75 77 HIS A O 1
ATOM 675 N N . PHE A 1 78 ? 6.753 4.973 -26.889 1.00 93.00 78 PHE A N 1
ATOM 676 C CA . PHE A 1 78 ? 6.313 6.010 -25.959 1.00 93.00 78 PHE A CA 1
ATOM 677 C C . PHE A 1 78 ? 7.047 5.985 -24.609 1.00 93.00 78 PHE A C 1
ATOM 679 O O . PHE A 1 78 ? 7.447 7.031 -24.097 1.00 93.00 78 PHE A O 1
ATOM 686 N N . HIS A 1 79 ? 7.231 4.806 -24.016 1.00 90.50 79 HIS A N 1
ATOM 687 C CA . HIS A 1 79 ? 7.781 4.670 -22.667 1.00 90.50 79 HIS A CA 1
ATOM 688 C C . HIS A 1 79 ? 9.295 4.477 -22.630 1.00 90.50 79 HIS A C 1
ATOM 690 O O . HIS A 1 79 ? 9.896 4.831 -21.618 1.00 90.50 79 HIS A O 1
ATOM 696 N N . LEU A 1 80 ? 9.908 3.950 -23.694 1.00 88.88 80 LEU A N 1
ATOM 697 C CA . LEU A 1 80 ? 11.357 3.758 -23.761 1.00 88.88 80 LEU A CA 1
ATOM 698 C C . LEU A 1 80 ? 11.987 4.813 -24.660 1.00 88.88 80 LEU A C 1
ATOM 700 O O . LEU A 1 80 ? 12.718 5.664 -24.168 1.00 88.88 80 LEU A O 1
ATOM 704 N N . TYR A 1 81 ? 11.664 4.809 -25.955 1.00 90.06 81 TYR A N 1
ATOM 705 C CA . TYR A 1 81 ? 12.362 5.645 -26.933 1.00 90.06 81 TYR A CA 1
ATOM 706 C C . TYR A 1 81 ? 12.180 7.143 -26.666 1.00 90.06 81 TYR A C 1
ATOM 708 O O . TYR A 1 81 ? 13.164 7.866 -26.564 1.00 90.06 81 TYR A O 1
ATOM 716 N N . LYS A 1 82 ? 10.944 7.622 -26.465 1.00 90.19 82 LYS A N 1
ATOM 717 C CA . LYS A 1 82 ? 10.698 9.047 -26.161 1.00 90.19 82 LYS A CA 1
ATOM 718 C C . LYS A 1 82 ? 11.299 9.506 -24.831 1.00 90.19 82 LYS A C 1
ATOM 720 O O . LYS A 1 82 ? 11.552 10.694 -24.663 1.00 90.19 82 LYS A O 1
ATOM 725 N N . LYS A 1 83 ? 11.498 8.587 -23.884 1.00 89.88 83 LYS A N 1
ATOM 726 C CA . LYS A 1 83 ? 12.131 8.878 -22.589 1.00 89.88 83 LYS A CA 1
ATOM 727 C C . LYS A 1 83 ? 13.644 8.675 -22.609 1.00 89.88 83 LY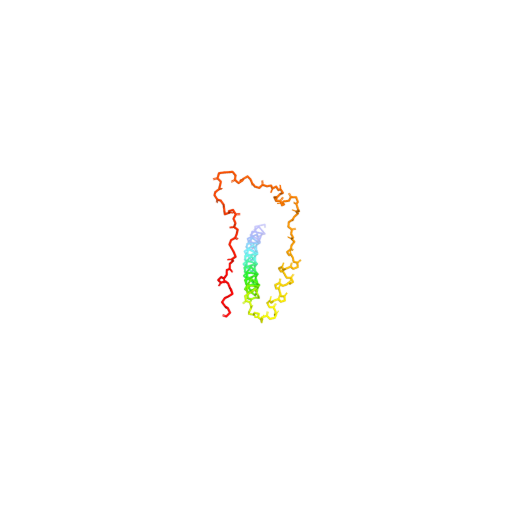S A C 1
ATOM 729 O O . LYS A 1 83 ? 14.310 9.036 -21.641 1.00 89.88 83 LYS A O 1
ATOM 734 N N . LEU A 1 84 ? 14.185 8.105 -23.685 1.00 87.56 84 LEU A N 1
ATOM 735 C CA . LEU A 1 84 ? 15.610 7.911 -23.872 1.00 87.56 84 LEU A CA 1
ATOM 736 C C . LEU A 1 84 ? 16.255 9.274 -24.140 1.00 87.56 84 LEU A C 1
ATOM 738 O O . LEU A 1 84 ? 16.349 9.736 -25.275 1.00 87.56 84 LEU A O 1
ATOM 742 N N . ALA A 1 85 ? 16.690 9.935 -23.076 1.00 83.56 85 ALA A N 1
ATOM 743 C CA . ALA A 1 85 ? 17.524 11.117 -23.182 1.00 83.56 85 ALA A CA 1
ATOM 744 C C . ALA A 1 85 ? 18.988 10.681 -23.267 1.00 83.56 85 ALA A C 1
ATOM 746 O O . ALA A 1 85 ? 19.463 9.892 -22.446 1.00 83.56 85 ALA A O 1
ATOM 747 N N . LEU A 1 86 ? 19.717 11.209 -24.250 1.00 80.06 86 LEU A N 1
ATOM 748 C CA . LEU A 1 86 ? 21.169 11.095 -24.243 1.00 80.06 86 LEU A CA 1
ATOM 749 C C . LEU A 1 86 ? 21.706 11.819 -23.007 1.00 80.06 86 LEU A C 1
ATOM 751 O O . LEU A 1 86 ? 21.243 12.908 -22.661 1.00 80.06 86 LEU A O 1
ATOM 755 N N . ALA A 1 87 ? 22.679 11.200 -22.341 1.00 79.56 87 ALA A N 1
ATOM 756 C CA . ALA A 1 87 ? 23.402 11.864 -21.270 1.00 79.56 87 ALA A CA 1
ATOM 757 C C . ALA A 1 87 ? 24.055 13.149 -21.800 1.00 79.56 87 ALA A C 1
ATOM 759 O O . ALA A 1 87 ? 24.391 13.248 -22.984 1.00 79.56 87 ALA A O 1
ATOM 760 N N . ASP A 1 88 ? 24.237 14.123 -20.909 1.00 82.12 88 ASP A N 1
ATOM 761 C CA . ASP A 1 88 ? 24.916 15.370 -21.244 1.00 82.12 88 ASP A CA 1
ATOM 762 C C . ASP A 1 88 ? 26.268 15.083 -21.918 1.00 82.12 88 ASP A C 1
ATOM 764 O O . ASP A 1 88 ? 27.021 14.201 -21.490 1.00 82.12 88 ASP A O 1
ATOM 768 N N . LYS A 1 89 ? 26.583 15.844 -22.971 1.00 76.44 89 LYS A N 1
ATOM 769 C CA . LYS A 1 89 ? 27.848 15.745 -23.710 1.00 76.44 89 LYS A CA 1
ATOM 770 C C . LYS A 1 89 ? 29.060 15.925 -22.795 1.00 76.44 89 LYS A C 1
ATOM 772 O O . LYS A 1 89 ? 30.113 15.384 -23.112 1.00 76.44 89 LYS A O 1
ATOM 777 N N . SER A 1 90 ? 28.913 16.600 -21.652 1.00 78.81 90 SER A N 1
ATOM 778 C CA . SER A 1 90 ? 29.949 16.692 -20.610 1.00 78.81 90 SER A CA 1
ATOM 779 C C . SER A 1 90 ? 30.368 15.334 -20.021 1.00 78.81 90 SER A C 1
ATOM 781 O O . SER A 1 90 ? 31.501 15.183 -19.571 1.00 78.81 90 SER A O 1
ATOM 783 N N . LYS A 1 91 ? 29.480 14.330 -20.056 1.00 74.62 91 LYS A N 1
ATOM 784 C CA . LYS A 1 91 ? 29.746 12.943 -19.637 1.00 74.62 91 LYS A CA 1
ATOM 785 C C . LYS A 1 91 ? 30.214 12.048 -20.783 1.00 74.62 91 LYS A C 1
ATOM 787 O O . LYS A 1 91 ? 30.540 10.884 -20.554 1.00 74.62 91 LYS A O 1
ATOM 792 N N . SER A 1 92 ? 30.238 12.566 -22.008 1.00 75.06 92 SER A N 1
ATOM 793 C CA . SER A 1 92 ? 30.858 11.873 -23.128 1.00 75.06 92 SER A CA 1
ATOM 794 C C . SER A 1 92 ? 32.370 11.901 -22.945 1.00 75.06 92 SER A C 1
ATOM 796 O O . SER A 1 92 ? 32.955 12.964 -22.734 1.00 75.06 92 SER A O 1
ATOM 798 N N . SER A 1 93 ? 33.027 10.747 -23.075 1.00 75.31 93 SER A N 1
ATOM 799 C CA . SER A 1 93 ? 34.484 10.703 -23.154 1.00 75.31 93 SER A CA 1
ATOM 800 C C . SER A 1 93 ? 34.918 11.439 -24.420 1.00 75.31 93 SER A C 1
ATOM 802 O O . SER A 1 93 ? 34.802 10.916 -25.528 1.00 75.31 93 SER A O 1
ATOM 804 N N . THR A 1 94 ? 35.373 12.676 -24.271 1.00 69.19 94 THR A N 1
ATOM 805 C CA . THR A 1 94 ? 35.975 13.426 -25.370 1.00 69.19 94 THR A CA 1
ATOM 806 C C . THR A 1 94 ? 37.475 13.186 -25.303 1.00 69.19 94 THR A C 1
ATOM 808 O O . THR A 1 94 ? 38.116 13.571 -24.329 1.00 69.19 94 THR A O 1
ATOM 811 N N . GLY A 1 95 ? 38.033 12.504 -26.304 1.00 65.81 95 GLY A N 1
ATOM 812 C CA . GLY A 1 95 ? 39.474 12.274 -26.390 1.00 65.81 95 GLY A CA 1
ATOM 813 C C . GLY A 1 95 ? 39.869 11.067 -27.236 1.00 65.81 95 GLY A C 1
ATOM 814 O O . GLY A 1 95 ? 39.053 10.209 -27.565 1.00 65.81 95 GLY A O 1
ATOM 815 N N . PHE A 1 96 ? 41.158 10.997 -27.559 1.00 70.56 96 PHE A N 1
ATOM 816 C CA . PHE A 1 96 ? 41.793 9.790 -28.073 1.00 70.56 96 PHE A CA 1
ATOM 817 C C . PHE A 1 96 ? 42.110 8.872 -26.891 1.00 70.56 96 PHE A C 1
ATOM 819 O O . PHE A 1 96 ? 42.833 9.258 -25.973 1.00 70.56 96 PHE A O 1
ATOM 826 N N . THR A 1 97 ? 41.584 7.648 -26.890 1.00 70.31 97 THR A N 1
ATOM 827 C CA . THR A 1 97 ? 42.018 6.645 -25.912 1.00 70.31 97 THR A CA 1
ATOM 828 C C . THR A 1 97 ? 43.478 6.297 -26.176 1.00 70.31 97 THR A C 1
ATOM 830 O O . THR A 1 97 ? 43.833 5.994 -27.315 1.00 70.31 97 THR A O 1
ATOM 833 N N . LYS A 1 98 ? 44.331 6.297 -25.147 1.00 75.88 98 LYS A N 1
ATOM 834 C CA . LYS A 1 98 ? 45.719 5.841 -25.288 1.00 75.88 98 LYS A CA 1
ATOM 835 C C . LYS A 1 98 ? 45.723 4.358 -25.689 1.00 75.88 98 LYS A C 1
ATOM 837 O O . LYS A 1 98 ? 45.351 3.489 -24.900 1.00 75.88 98 LYS A O 1
ATOM 842 N N . VAL A 1 99 ? 46.109 4.081 -26.934 1.00 76.62 99 VAL A N 1
ATOM 843 C CA . VAL A 1 99 ? 46.168 2.728 -27.528 1.00 76.62 99 VAL A CA 1
ATOM 844 C C . VAL A 1 99 ? 47.577 2.129 -27.522 1.00 76.62 99 VAL A C 1
ATOM 846 O O . VAL A 1 99 ? 47.803 1.059 -28.078 1.00 76.62 99 VAL A O 1
ATOM 849 N N . GLU A 1 100 ? 48.539 2.815 -26.912 1.00 83.00 100 GLU A N 1
ATOM 850 C CA . GLU A 1 100 ? 49.940 2.404 -26.897 1.00 83.00 100 GLU A CA 1
ATOM 851 C C . GLU A 1 100 ? 50.118 1.024 -26.239 1.00 83.00 100 GLU A C 1
ATOM 853 O O . GLU A 1 100 ? 49.546 0.753 -25.183 1.00 83.00 100 GLU A O 1
ATOM 858 N N . GLY A 1 101 ? 50.857 0.128 -26.902 1.00 82.00 101 GLY A N 1
ATOM 859 C CA . GLY A 1 101 ? 51.049 -1.263 -26.472 1.00 82.00 101 GLY A CA 1
ATOM 860 C C . GLY A 1 101 ? 49.879 -2.217 -2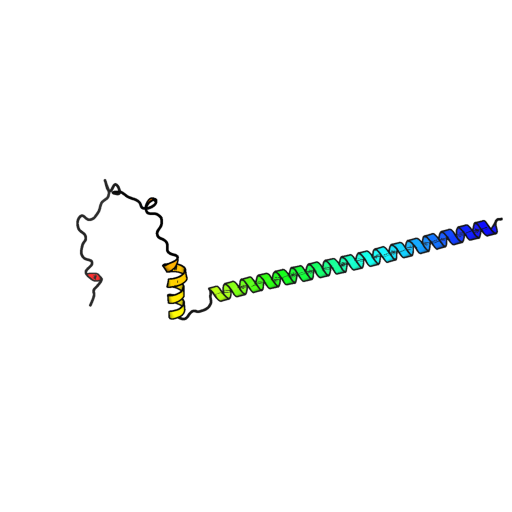6.757 1.00 82.00 101 GLY A C 1
ATOM 861 O O . GLY A 1 101 ? 50.012 -3.415 -26.518 1.00 82.00 101 GLY A O 1
ATOM 862 N N . LYS A 1 102 ? 48.746 -1.735 -27.290 1.00 81.62 102 LYS A N 1
ATOM 863 C CA . LYS A 1 102 ? 47.616 -2.595 -27.678 1.00 81.62 102 LYS A CA 1
ATOM 864 C C . LYS A 1 102 ? 47.766 -3.056 -29.124 1.00 81.62 102 LYS A C 1
ATOM 866 O O . LYS A 1 102 ? 48.049 -2.254 -30.010 1.00 81.62 102 LYS A O 1
ATOM 871 N N . TYR A 1 103 ? 47.533 -4.341 -29.374 1.00 84.25 103 TYR A N 1
ATOM 872 C CA . TYR A 1 103 ? 47.500 -4.881 -30.730 1.00 84.25 103 TYR A CA 1
ATOM 873 C C . TYR A 1 103 ? 46.116 -4.633 -31.338 1.00 84.25 103 TYR A C 1
ATOM 875 O O . TYR A 1 103 ? 45.113 -5.119 -30.817 1.00 84.25 103 TYR A O 1
ATOM 883 N N . TYR A 1 104 ? 46.051 -3.859 -32.418 1.00 80.88 104 TYR A N 1
ATOM 884 C CA . TYR A 1 104 ? 44.813 -3.572 -33.138 1.00 80.88 104 TYR A CA 1
ATOM 885 C C . TYR A 1 104 ? 45.014 -3.753 -34.647 1.00 80.88 104 TYR A C 1
ATOM 887 O O . TYR A 1 104 ? 46.125 -3.572 -35.159 1.00 80.88 104 TYR A O 1
ATOM 895 N N . PRO A 1 105 ? 43.956 -4.131 -35.381 1.00 87.75 105 PRO A N 1
ATOM 896 C CA . PRO A 1 105 ? 44.040 -4.279 -36.823 1.00 87.75 105 PRO A CA 1
ATOM 897 C C . PRO A 1 105 ? 44.323 -2.923 -37.481 1.00 87.75 105 PRO A C 1
ATOM 899 O O . PRO A 1 105 ? 43.615 -1.947 -37.249 1.00 87.75 105 PRO A O 1
ATOM 902 N N . LYS A 1 106 ? 45.347 -2.873 -38.342 1.00 84.19 106 LYS A N 1
ATOM 903 C CA . LYS A 1 106 ? 45.665 -1.688 -39.165 1.00 84.19 106 LYS A CA 1
ATOM 904 C C . LYS A 1 106 ? 44.664 -1.470 -40.302 1.00 84.19 106 LYS A C 1
ATOM 906 O O . LYS A 1 106 ? 44.572 -0.374 -40.838 1.00 84.19 106 LYS A O 1
ATOM 911 N N . TRP A 1 107 ? 43.930 -2.520 -40.661 1.00 86.25 107 TRP A N 1
ATOM 912 C CA . TRP A 1 107 ? 42.969 -2.526 -41.753 1.00 86.25 107 TRP A CA 1
ATOM 913 C C . TRP A 1 107 ? 41.740 -3.307 -41.314 1.00 86.25 107 TRP A C 1
ATOM 915 O O . TRP A 1 107 ? 41.854 -4.454 -40.872 1.00 86.25 107 TRP A O 1
ATOM 925 N N . LEU A 1 108 ? 40.570 -2.692 -41.439 1.00 86.31 108 LEU A N 1
ATOM 926 C CA . LEU A 1 108 ? 39.307 -3.391 -41.255 1.00 86.31 108 LEU A CA 1
ATOM 927 C C . LEU A 1 108 ? 39.050 -4.239 -42.502 1.00 86.31 108 LEU A C 1
ATOM 929 O O . LEU A 1 108 ? 39.091 -3.729 -43.622 1.00 86.31 108 LEU A O 1
ATOM 933 N N . ARG A 1 109 ? 38.815 -5.541 -42.322 1.00 84.00 109 ARG A N 1
ATOM 934 C CA . ARG A 1 109 ? 38.406 -6.410 -43.429 1.00 84.00 109 ARG A CA 1
ATOM 935 C C . ARG A 1 109 ? 36.898 -6.273 -43.645 1.00 84.00 109 ARG A C 1
ATOM 937 O O . ARG A 1 109 ? 36.163 -6.305 -42.659 1.00 84.00 109 ARG A O 1
ATOM 944 N N . PRO A 1 110 ? 36.433 -6.153 -44.900 1.00 80.88 110 PRO A N 1
ATOM 945 C CA . PRO A 1 110 ? 35.010 -6.201 -45.203 1.00 80.88 110 PRO A CA 1
ATOM 946 C C . PRO A 1 110 ? 34.391 -7.487 -44.650 1.00 80.88 110 PRO A C 1
ATOM 948 O O . PRO A 1 110 ? 34.933 -8.577 -44.852 1.00 80.88 110 PRO A O 1
ATOM 951 N N . TRP A 1 111 ? 33.264 -7.369 -43.949 1.00 86.25 111 TRP A N 1
ATOM 952 C CA . TRP A 1 111 ? 32.528 -8.526 -43.448 1.00 86.25 111 TRP A CA 1
ATOM 953 C C . TRP A 1 111 ? 31.655 -9.102 -44.566 1.00 86.25 111 TRP A C 1
ATOM 955 O O . TRP A 1 111 ? 30.481 -8.776 -44.702 1.00 86.25 111 TRP A O 1
ATOM 965 N N . THR A 1 112 ? 32.252 -9.947 -45.402 1.00 80.81 112 THR A N 1
ATOM 966 C CA . THR A 1 112 ? 31.611 -10.501 -46.609 1.00 80.81 112 THR A CA 1
ATOM 967 C C . THR A 1 112 ? 30.628 -11.635 -46.323 1.00 80.81 112 THR A C 1
ATOM 969 O O . THR A 1 112 ? 29.807 -11.960 -47.168 1.00 80.81 112 THR A O 1
ATOM 972 N N . SER A 1 113 ? 30.684 -12.234 -45.133 1.00 77.44 113 SER A N 1
ATOM 973 C CA . SER A 1 113 ? 29.842 -13.374 -44.746 1.00 77.44 113 SER A CA 1
ATOM 974 C C . SER A 1 113 ? 28.424 -12.994 -44.315 1.00 77.44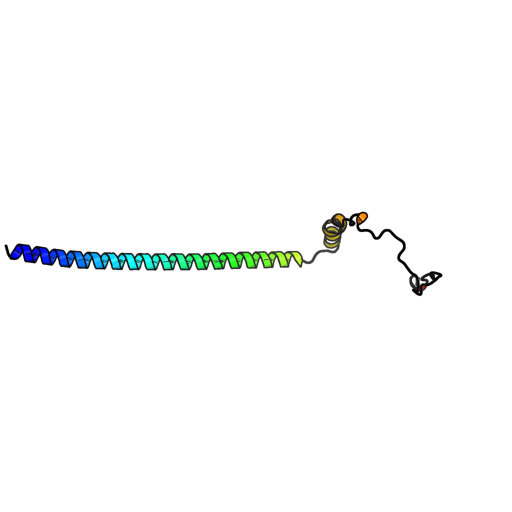 113 SER A C 1
ATOM 976 O O . SER A 1 113 ? 27.600 -13.882 -44.128 1.00 77.44 113 SER A O 1
ATOM 978 N N . PHE A 1 114 ? 28.139 -11.704 -44.100 1.00 70.00 114 PHE A N 1
ATOM 979 C CA . PHE A 1 114 ? 26.818 -11.262 -43.643 1.00 70.00 114 PHE A CA 1
ATOM 980 C C . PHE A 1 114 ? 25.770 -11.277 -44.768 1.00 70.00 114 PHE A C 1
ATOM 982 O O . PHE A 1 114 ? 24.591 -11.489 -44.510 1.00 70.00 114 PHE A O 1
ATOM 989 N N . THR A 1 115 ? 26.196 -11.125 -46.023 1.00 65.00 115 THR A N 1
ATOM 990 C CA . THR A 1 115 ? 25.328 -11.224 -47.202 1.00 65.00 115 THR A CA 1
ATOM 991 C C . THR A 1 115 ? 25.564 -12.551 -47.924 1.00 65.00 115 THR A C 1
ATOM 993 O O . THR A 1 115 ? 26.129 -12.571 -49.015 1.00 65.00 115 THR A O 1
ATOM 996 N N . ASN A 1 116 ? 25.132 -13.667 -47.331 1.00 57.47 116 ASN A N 1
ATOM 997 C CA . ASN A 1 116 ? 24.764 -14.826 -48.146 1.00 57.47 116 ASN A CA 1
ATOM 998 C C . ASN A 1 116 ? 23.392 -14.505 -48.737 1.00 57.47 116 ASN A C 1
ATOM 1000 O O . ASN A 1 116 ? 22.375 -14.598 -48.050 1.00 57.47 116 ASN A O 1
ATOM 1004 N N . THR A 1 117 ? 23.425 -13.997 -49.966 1.00 54.97 117 THR A N 1
ATOM 1005 C CA . THR A 1 117 ? 22.248 -13.913 -50.837 1.00 54.97 117 THR A CA 1
ATOM 1006 C C . THR A 1 117 ? 21.995 -15.291 -51.427 1.00 54.97 117 THR A C 1
ATOM 1008 O O . THR A 1 117 ? 23.004 -15.986 -51.690 1.00 54.97 117 THR A O 1
#